Protein AF-A0ABD5NWG6-F1 (afdb_monomer)

Secondary structure (DSSP, 8-state):
---------BSS--GGGHHHHHHHHHHHHHHHHHHHHHHHHHHHHHHHHHTT-GGGTHHHHHHHHHHHHHHHHHHHHHHTTB-

Structure (mmCIF, N/CA/C/O backbone):
data_AF-A0ABD5NWG6-F1
#
_entry.id   AF-A0ABD5NWG6-F1
#
loop_
_atom_site.group_PDB
_atom_site.id
_atom_site.type_symbol
_atom_site.label_atom_id
_atom_site.label_alt_id
_atom_site.label_comp_id
_atom_site.label_asym_id
_atom_site.label_entity_id
_atom_site.label_seq_id
_atom_site.pdbx_PDB_ins_code
_atom_site.Cartn_x
_atom_site.Cartn_y
_atom_site.Cartn_z
_atom_site.occupancy
_atom_site.B_iso_or_equiv
_atom_site.auth_seq_id
_atom_site.auth_comp_id
_atom_site.auth_asym_id
_atom_site.auth_atom_id
_atom_site.pdbx_PDB_model_num
ATOM 1 N N . MET A 1 1 ? -0.611 12.968 31.390 1.00 36.44 1 MET A N 1
ATOM 2 C CA . MET A 1 1 ? -0.228 13.324 30.008 1.00 36.44 1 MET A CA 1
ATOM 3 C C . MET A 1 1 ? -1.363 12.862 29.104 1.00 36.44 1 MET A C 1
ATOM 5 O O . MET A 1 1 ? -1.456 11.682 28.806 1.00 36.44 1 MET A O 1
ATOM 9 N N . SER A 1 2 ? -2.315 13.756 28.822 1.00 39.88 2 SER A N 1
ATOM 10 C CA . SER A 1 2 ? -3.445 13.489 27.926 1.00 39.88 2 SER A CA 1
ATOM 11 C C . SER A 1 2 ? -2.946 13.700 26.503 1.00 39.88 2 SER A C 1
ATOM 13 O O . SER A 1 2 ? -2.735 14.837 26.082 1.00 39.88 2 SER A O 1
ATOM 15 N N . THR A 1 3 ? -2.646 12.610 25.803 1.00 46.72 3 THR A N 1
ATOM 16 C CA . THR A 1 3 ? -2.325 12.689 24.380 1.00 46.72 3 THR A CA 1
ATOM 17 C C . THR A 1 3 ? -3.650 12.787 23.648 1.00 46.72 3 THR A C 1
ATOM 19 O O . THR A 1 3 ? -4.370 11.800 23.537 1.00 46.72 3 THR A O 1
ATOM 22 N N . ASN A 1 4 ? -3.970 14.001 23.204 1.00 49.28 4 ASN A N 1
ATOM 23 C CA . ASN A 1 4 ? -4.977 14.300 22.191 1.00 49.28 4 ASN A CA 1
ATOM 24 C C . ASN A 1 4 ? -4.783 13.338 21.002 1.00 49.28 4 ASN A C 1
ATOM 26 O O . ASN A 1 4 ? -3.936 13.571 20.140 1.00 49.28 4 ASN A O 1
ATOM 30 N N . ARG A 1 5 ? -5.518 12.224 20.982 1.00 49.44 5 ARG A N 1
ATOM 31 C CA . ARG A 1 5 ? -5.637 11.355 19.812 1.00 49.44 5 ARG A CA 1
ATOM 32 C C . ARG A 1 5 ? -6.814 11.896 19.015 1.00 49.44 5 ARG A C 1
ATOM 34 O O . ARG A 1 5 ? -7.956 11.724 19.428 1.00 49.44 5 ARG A O 1
ATOM 41 N N . GLY A 1 6 ? -6.529 12.598 17.917 1.00 46.53 6 GLY A N 1
ATOM 42 C CA . GLY A 1 6 ? -7.53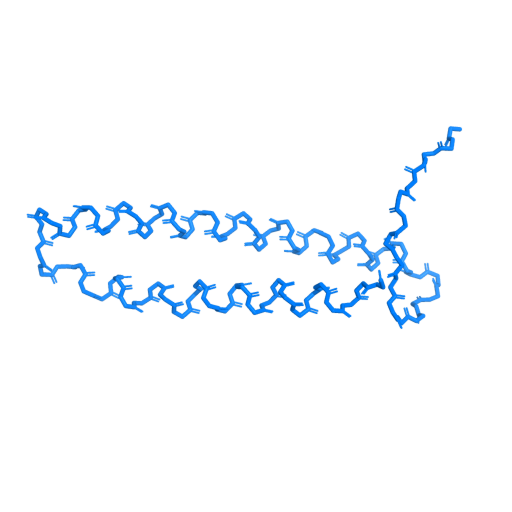4 12.838 16.881 1.00 46.53 6 GLY A CA 1
ATOM 43 C C . GLY A 1 6 ? -8.172 11.493 16.537 1.00 46.53 6 GLY A C 1
ATOM 44 O O . GLY A 1 6 ? -7.462 10.559 16.171 1.00 46.53 6 GLY A O 1
ATOM 45 N N . GLY A 1 7 ? -9.467 11.378 16.824 1.00 54.53 7 GLY A N 1
ATOM 46 C CA . GLY A 1 7 ? -10.177 10.116 16.980 1.00 54.53 7 GLY A CA 1
ATOM 47 C C . GLY A 1 7 ? -10.338 9.388 15.659 1.00 54.53 7 GLY A C 1
ATOM 48 O O . GLY A 1 7 ? -11.159 9.775 14.841 1.00 54.53 7 GLY A O 1
ATOM 49 N N . GLN A 1 8 ? -9.565 8.326 15.474 1.00 57.09 8 GLN A N 1
ATOM 50 C CA . GLN A 1 8 ? -9.989 7.225 14.626 1.00 57.09 8 GLN A CA 1
ATOM 51 C C . GLN A 1 8 ? -10.604 6.195 15.568 1.00 57.09 8 GLN A C 1
ATOM 53 O O . GLN A 1 8 ? -9.906 5.648 16.419 1.00 57.09 8 GLN A O 1
ATOM 58 N N . THR A 1 9 ? -11.915 6.013 15.476 1.00 64.25 9 THR A N 1
ATOM 59 C CA . THR A 1 9 ? -12.661 4.935 16.134 1.00 64.25 9 THR A CA 1
ATOM 60 C C . THR A 1 9 ? -12.904 3.834 15.110 1.00 64.25 9 THR A C 1
ATOM 62 O O . THR A 1 9 ? -12.970 4.092 13.904 1.00 64.25 9 THR A O 1
ATOM 65 N N . LEU A 1 10 ? -12.944 2.578 15.555 1.00 66.12 10 LEU A N 1
ATOM 66 C CA . LEU A 1 10 ? -13.290 1.472 14.665 1.00 66.12 10 LEU A CA 1
ATOM 67 C C . LEU A 1 10 ? -14.807 1.463 14.474 1.00 66.12 10 LEU A C 1
ATOM 69 O O . LEU A 1 10 ? -15.555 1.618 15.433 1.00 66.12 10 LEU A O 1
ATOM 73 N N . ARG A 1 11 ? -15.284 1.206 13.250 1.00 74.12 11 ARG A N 1
ATOM 74 C CA . ARG A 1 11 ? -16.735 1.098 12.968 1.00 74.12 11 ARG A CA 1
ATOM 75 C C . ARG A 1 11 ? -17.401 -0.117 13.626 1.00 74.12 11 ARG A C 1
ATOM 77 O O . ARG A 1 11 ? -18.605 -0.313 13.478 1.00 74.12 11 ARG A O 1
ATOM 84 N N . PHE A 1 12 ? -16.626 -0.975 14.283 1.00 73.12 12 PHE A N 1
ATOM 85 C CA . PHE A 1 12 ? -17.092 -2.174 14.966 1.00 73.12 12 PHE A CA 1
ATOM 86 C C . PHE A 1 12 ? -16.543 -2.215 16.392 1.00 73.12 12 PHE A C 1
ATOM 88 O O . PHE A 1 12 ? -15.386 -1.879 16.634 1.00 73.12 12 PHE A O 1
ATOM 95 N N . ASP A 1 13 ? -17.376 -2.673 17.326 1.00 74.44 13 ASP A N 1
ATOM 96 C CA . ASP A 1 13 ? -17.013 -2.786 18.737 1.00 74.44 13 ASP A CA 1
ATOM 97 C C . ASP A 1 13 ? -16.070 -3.981 18.949 1.00 74.44 13 ASP A C 1
ATOM 99 O O . ASP A 1 13 ? -16.457 -5.147 18.823 1.00 74.44 13 ASP A O 1
ATOM 103 N N . ALA A 1 14 ? -14.804 -3.683 19.239 1.00 68.62 14 ALA A N 1
ATOM 104 C CA . ALA A 1 14 ? -13.775 -4.669 19.565 1.00 68.62 14 ALA A CA 1
ATOM 105 C C . ALA A 1 14 ? -13.569 -4.836 21.089 1.00 68.62 14 ALA A C 1
ATOM 107 O O . ALA A 1 14 ? -12.671 -5.571 21.525 1.00 68.62 14 ALA A O 1
ATOM 108 N N . GLY A 1 15 ? -14.392 -4.178 21.915 1.00 75.44 15 GLY A N 1
ATOM 109 C CA . GLY A 1 15 ? -14.352 -4.236 23.372 1.00 75.44 15 GLY A CA 1
ATOM 110 C C . GLY A 1 15 ? -12.963 -3.938 23.946 1.00 75.44 15 GLY A C 1
ATOM 111 O O . GLY A 1 15 ? -12.282 -2.993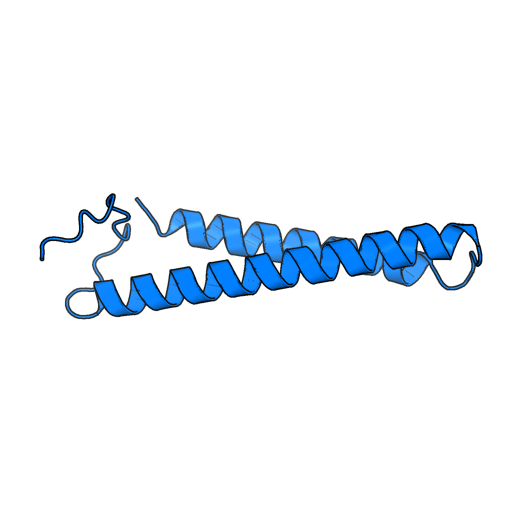 23.560 1.00 75.44 15 GLY A O 1
ATOM 112 N N . ARG A 1 16 ? -12.477 -4.794 24.857 1.00 75.75 16 ARG A N 1
ATOM 113 C CA . ARG A 1 16 ? -11.166 -4.619 25.524 1.00 75.75 16 ARG A CA 1
ATOM 114 C C . ARG A 1 16 ? -9.949 -4.632 24.587 1.00 75.75 16 ARG A C 1
ATOM 116 O O . ARG A 1 16 ? -8.843 -4.370 25.053 1.00 75.75 16 ARG A O 1
ATOM 123 N N . TYR A 1 17 ? -10.119 -5.037 23.329 1.00 77.88 17 TYR A N 1
ATOM 124 C CA . TYR A 1 17 ? -9.030 -5.189 22.363 1.00 77.88 17 TYR A CA 1
ATOM 125 C C . TYR A 1 17 ? -8.980 -4.061 21.333 1.00 77.88 17 TYR A C 1
ATOM 127 O O . TYR A 1 17 ? -8.074 -4.064 20.505 1.00 77.88 17 TYR A O 1
ATOM 135 N N . GLU A 1 18 ? -9.893 -3.092 21.389 1.00 73.44 18 GLU A N 1
ATOM 136 C CA . GLU A 1 18 ? -10.026 -2.030 20.387 1.00 73.44 18 GLU A CA 1
ATOM 137 C C . GLU A 1 18 ? -8.714 -1.277 20.134 1.00 73.44 18 GLU A C 1
ATOM 139 O O . GLU A 1 18 ? -8.274 -1.162 18.993 1.00 73.44 18 GLU A O 1
ATOM 144 N N . GLU A 1 19 ? -8.001 -0.890 21.194 1.00 73.69 19 GLU A N 1
ATOM 145 C CA . GLU A 1 19 ? -6.714 -0.195 21.075 1.00 73.69 19 GLU A CA 1
ATOM 146 C C . GLU A 1 19 ? -5.612 -1.079 20.456 1.00 73.69 19 GLU A C 1
ATOM 148 O O . GLU A 1 19 ? -4.777 -0.601 19.686 1.00 73.69 19 GLU A O 1
ATOM 153 N N . SER A 1 20 ? -5.629 -2.387 20.739 1.00 78.25 20 SER A N 1
ATOM 154 C CA . SER A 1 20 ? -4.675 -3.347 20.158 1.00 78.25 20 SER A CA 1
ATOM 155 C C . SER A 1 20 ? -4.968 -3.617 18.681 1.00 78.25 20 SER A C 1
ATOM 157 O O . SER A 1 20 ? -4.045 -3.695 17.873 1.00 78.25 20 SER A O 1
ATOM 159 N N . VAL A 1 21 ? -6.249 -3.735 18.321 1.00 79.44 21 VAL A N 1
ATOM 160 C CA . VAL A 1 21 ? -6.707 -3.934 16.940 1.00 79.44 21 VAL A CA 1
ATOM 161 C C . VAL A 1 21 ? -6.393 -2.700 16.102 1.00 79.44 21 VAL A C 1
ATOM 163 O O . VAL A 1 21 ? -5.840 -2.832 15.014 1.00 79.44 21 VAL A O 1
ATOM 166 N N . LEU A 1 22 ? -6.651 -1.506 16.632 1.00 80.38 22 LEU A N 1
ATOM 167 C CA . LEU A 1 22 ? -6.347 -0.246 15.966 1.00 80.38 22 LEU A CA 1
ATOM 168 C C . LEU A 1 22 ? -4.843 -0.097 15.698 1.00 80.38 22 LEU A C 1
ATOM 170 O O . LEU A 1 22 ? -4.438 0.208 14.577 1.00 80.38 22 LEU A O 1
ATOM 174 N N . GLY A 1 23 ? -3.999 -0.403 16.690 1.00 77.88 23 GLY A N 1
ATOM 175 C CA . GLY A 1 23 ? -2.546 -0.421 16.508 1.00 77.88 23 GLY A CA 1
ATOM 176 C C . GLY A 1 23 ? -2.086 -1.415 15.435 1.00 77.88 23 GLY A C 1
ATOM 177 O O . GLY A 1 23 ? -1.197 -1.103 14.644 1.00 77.88 23 GLY A O 1
ATO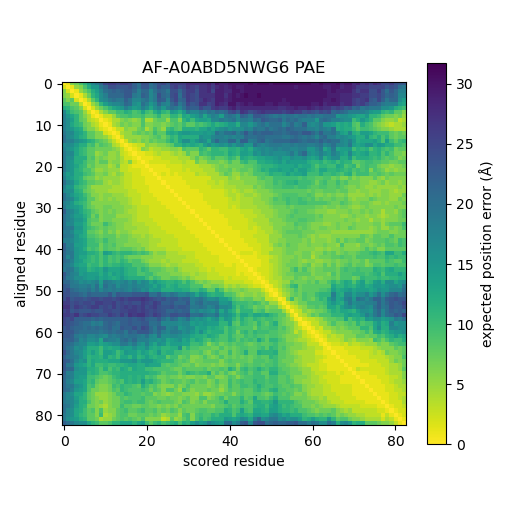M 178 N N . LEU A 1 24 ? -2.717 -2.591 15.363 1.00 81.19 24 LEU A N 1
ATOM 179 C CA . LEU A 1 24 ? -2.395 -3.616 14.371 1.00 81.19 24 LEU A CA 1
ATOM 180 C C . LEU A 1 24 ? -2.817 -3.193 12.957 1.00 81.19 24 LEU A C 1
ATOM 182 O O . LEU A 1 24 ? -2.039 -3.358 12.020 1.00 81.19 24 LEU A O 1
ATOM 186 N N . ILE A 1 25 ? -3.997 -2.588 12.795 1.00 81.81 25 ILE A N 1
ATOM 187 C CA . ILE A 1 25 ? -4.462 -2.070 11.499 1.00 81.81 25 ILE A CA 1
ATOM 188 C C . ILE A 1 25 ? -3.546 -0.939 11.018 1.00 81.81 25 ILE A C 1
ATOM 190 O O . ILE A 1 25 ? -3.127 -0.958 9.860 1.00 81.81 25 ILE A O 1
ATOM 194 N N . LEU A 1 26 ? -3.166 -0.002 11.894 1.00 80.62 26 LEU A N 1
ATOM 195 C CA . LEU A 1 26 ? -2.212 1.061 11.557 1.00 80.62 26 LEU A CA 1
ATOM 196 C C . LEU A 1 26 ? -0.846 0.501 11.148 1.00 80.62 26 LEU A C 1
ATOM 198 O O . LEU A 1 26 ? -0.266 0.953 10.161 1.00 80.62 26 LEU A O 1
ATOM 202 N N . LEU A 1 27 ? -0.338 -0.508 11.863 1.00 82.88 27 LEU A N 1
ATOM 203 C CA . LEU A 1 27 ? 0.915 -1.179 11.512 1.00 82.88 27 LEU A CA 1
ATOM 204 C C . LEU A 1 27 ? 0.826 -1.824 10.120 1.00 82.88 27 LEU A C 1
ATOM 206 O O . LEU A 1 27 ? 1.742 -1.683 9.306 1.00 82.88 27 LEU A O 1
ATOM 210 N N . VAL A 1 28 ? -0.285 -2.503 9.821 1.00 83.94 28 VAL A N 1
ATOM 211 C CA . VAL A 1 28 ? -0.519 -3.123 8.510 1.00 83.94 28 VAL A CA 1
ATOM 212 C C . VAL A 1 28 ? -0.613 -2.060 7.417 1.00 83.94 28 VAL A C 1
ATOM 214 O O . VAL A 1 28 ? 0.046 -2.204 6.390 1.00 83.94 28 VAL A O 1
ATOM 217 N N . GLN A 1 29 ? -1.351 -0.968 7.634 1.00 78.88 29 GLN A N 1
ATOM 218 C CA . GLN A 1 29 ? -1.425 0.143 6.680 1.00 78.88 29 GLN A CA 1
ATOM 219 C C . GLN A 1 29 ? -0.052 0.767 6.425 1.00 78.88 29 GLN A C 1
ATOM 221 O O . GLN A 1 29 ? 0.306 0.995 5.272 1.00 78.88 29 GLN A O 1
ATOM 226 N N . PHE A 1 30 ? 0.740 0.990 7.474 1.00 81.56 30 PHE A N 1
ATOM 227 C CA . PHE A 1 30 ? 2.096 1.513 7.339 1.00 81.56 30 PHE A CA 1
ATOM 228 C C . PHE A 1 30 ? 2.993 0.565 6.535 1.00 81.56 30 PHE A C 1
ATOM 230 O O . PHE A 1 30 ? 3.707 0.994 5.629 1.00 81.56 30 PHE A O 1
ATOM 237 N N . THR A 1 31 ? 2.914 -0.738 6.811 1.00 83.12 31 THR A N 1
ATOM 238 C CA . THR A 1 31 ? 3.691 -1.756 6.092 1.00 83.12 31 THR A CA 1
ATOM 239 C C . THR A 1 31 ? 3.278 -1.831 4.621 1.00 83.12 31 THR A C 1
ATOM 241 O O . THR A 1 31 ? 4.137 -1.845 3.742 1.00 83.12 31 THR A O 1
ATOM 244 N N . LEU A 1 32 ? 1.973 -1.804 4.333 1.00 79.50 32 LEU A N 1
ATOM 245 C CA . LEU A 1 32 ? 1.448 -1.774 2.967 1.00 79.50 32 LEU A CA 1
ATOM 246 C C . LEU A 1 32 ? 1.867 -0.503 2.225 1.00 79.50 32 LEU A C 1
ATOM 248 O O . LEU A 1 32 ? 2.274 -0.583 1.070 1.00 79.50 32 LEU A O 1
ATOM 252 N N . ALA A 1 33 ? 1.829 0.658 2.882 1.00 77.75 33 ALA A N 1
ATOM 253 C CA . ALA A 1 33 ? 2.293 1.913 2.301 1.00 77.75 33 ALA A CA 1
ATOM 254 C C . ALA A 1 33 ? 3.796 1.865 1.980 1.00 77.75 33 ALA A C 1
ATOM 256 O O . ALA A 1 33 ? 4.206 2.258 0.889 1.00 77.75 33 ALA A O 1
ATOM 257 N N . ALA A 1 34 ? 4.617 1.319 2.882 1.00 80.69 34 ALA A N 1
ATOM 258 C CA . ALA A 1 34 ? 6.045 1.130 2.637 1.00 80.69 34 ALA A CA 1
ATOM 259 C C . ALA A 1 34 ? 6.300 0.183 1.450 1.00 80.69 34 ALA A C 1
ATOM 261 O O . ALA A 1 34 ? 7.103 0.495 0.568 1.00 80.69 34 ALA A O 1
ATOM 262 N N . MET A 1 35 ? 5.575 -0.939 1.374 1.00 77.38 35 MET A N 1
ATOM 263 C CA . MET A 1 35 ? 5.654 -1.872 0.244 1.00 77.38 35 MET A CA 1
ATOM 264 C C . MET A 1 35 ? 5.211 -1.226 -1.073 1.00 77.38 35 MET A C 1
ATOM 266 O O . MET A 1 35 ? 5.847 -1.454 -2.105 1.00 77.38 35 MET A O 1
ATOM 270 N N . LEU A 1 36 ? 4.172 -0.386 -1.047 1.00 79.56 36 LEU A N 1
ATOM 271 C CA . LEU A 1 36 ? 3.705 0.362 -2.212 1.00 79.56 36 LEU A CA 1
ATOM 272 C C . LEU A 1 36 ? 4.802 1.295 -2.730 1.00 79.56 36 LEU A C 1
ATOM 274 O O . LEU A 1 36 ? 5.075 1.300 -3.929 1.00 79.56 36 LEU A O 1
ATOM 278 N N . VAL A 1 37 ? 5.471 2.035 -1.841 1.00 83.12 37 VAL A N 1
ATOM 279 C CA . VAL A 1 37 ? 6.582 2.927 -2.207 1.00 83.12 37 VAL A CA 1
ATOM 280 C C . VAL A 1 37 ? 7.726 2.134 -2.834 1.00 83.12 37 VAL A C 1
ATOM 282 O O . VAL A 1 37 ? 8.161 2.471 -3.932 1.00 83.12 37 VAL A O 1
ATOM 285 N N . VAL A 1 38 ? 8.177 1.051 -2.193 1.00 83.56 38 VAL A N 1
ATOM 286 C CA . VAL A 1 38 ? 9.272 0.212 -2.714 1.00 83.56 38 VAL A CA 1
ATOM 287 C C . VAL A 1 38 ? 8.920 -0.368 -4.083 1.00 83.56 38 VAL A C 1
ATOM 289 O O . VAL A 1 38 ? 9.729 -0.307 -5.008 1.00 83.56 38 VAL A O 1
ATOM 292 N N . THR A 1 39 ? 7.699 -0.879 -4.242 1.00 79.62 39 THR A N 1
ATOM 293 C CA . THR A 1 39 ? 7.228 -1.455 -5.509 1.00 79.62 39 THR A CA 1
ATOM 294 C C . THR A 1 39 ? 7.115 -0.391 -6.595 1.00 79.62 39 THR A C 1
ATOM 296 O O . THR A 1 39 ? 7.498 -0.639 -7.733 1.00 79.62 39 THR A O 1
ATOM 299 N N . THR A 1 40 ? 6.656 0.814 -6.247 1.00 80.69 40 THR A N 1
ATOM 300 C CA . THR A 1 40 ? 6.566 1.947 -7.179 1.00 80.69 40 THR A CA 1
ATOM 301 C C . THR A 1 40 ? 7.952 2.394 -7.633 1.00 80.69 40 THR A C 1
ATOM 303 O O . THR A 1 40 ? 8.179 2.549 -8.828 1.00 80.69 40 THR A O 1
ATOM 306 N N . VAL A 1 41 ? 8.903 2.552 -6.707 1.00 83.75 41 VAL A N 1
ATOM 307 C CA . VAL A 1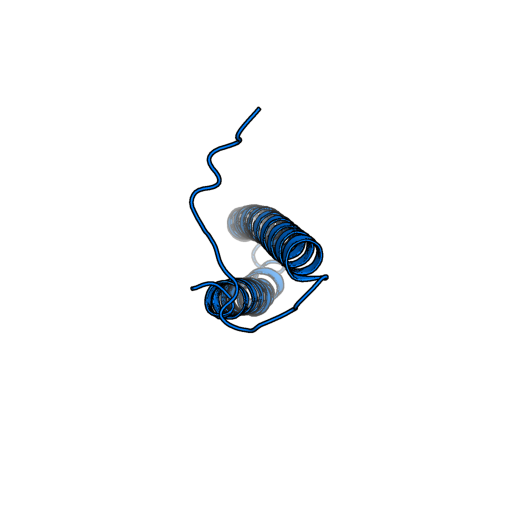 41 ? 10.290 2.923 -7.031 1.00 83.75 41 VAL A CA 1
ATOM 308 C C . VAL A 1 41 ? 10.950 1.849 -7.894 1.00 83.75 41 VAL A C 1
ATOM 310 O O . VAL A 1 41 ? 11.561 2.176 -8.909 1.00 83.75 41 VAL A O 1
ATOM 313 N N . GLY A 1 42 ? 10.783 0.573 -7.536 1.00 80.38 42 GLY A N 1
ATOM 314 C CA . GLY A 1 42 ? 11.269 -0.549 -8.336 1.00 80.38 42 GLY A CA 1
ATOM 315 C C . GLY A 1 42 ? 10.670 -0.541 -9.741 1.00 80.38 42 GLY A C 1
ATOM 316 O O . GLY A 1 42 ? 11.400 -0.649 -10.722 1.00 80.38 42 GLY A O 1
ATOM 317 N N . TRP A 1 43 ? 9.358 -0.327 -9.856 1.00 76.56 43 TRP A N 1
ATOM 318 C CA . TRP A 1 43 ? 8.678 -0.221 -11.143 1.00 76.56 43 TRP A CA 1
ATOM 319 C C . TRP A 1 43 ? 9.202 0.945 -11.987 1.00 76.56 43 TRP A C 1
ATOM 321 O O . TRP A 1 43 ? 9.517 0.735 -13.156 1.00 76.56 43 TRP A O 1
ATOM 331 N N . VAL A 1 44 ? 9.372 2.143 -11.416 1.00 79.69 44 VAL A N 1
ATOM 332 C CA . VAL A 1 44 ? 9.956 3.299 -12.123 1.00 79.69 44 VAL A CA 1
ATOM 333 C C . VAL A 1 44 ? 11.373 2.981 -12.600 1.00 79.69 44 VAL A C 1
ATOM 335 O O . VAL A 1 44 ? 11.693 3.228 -13.759 1.00 79.69 44 VAL A O 1
ATOM 338 N N . PHE A 1 45 ? 12.205 2.381 -11.746 1.00 80.44 45 PHE A N 1
ATOM 339 C CA . PHE A 1 45 ? 13.572 1.999 -12.099 1.00 80.44 45 PHE A CA 1
ATOM 340 C C . PHE A 1 45 ? 13.612 1.005 -13.269 1.00 80.44 45 PHE A C 1
ATOM 342 O O . PHE A 1 45 ? 14.327 1.231 -14.244 1.00 80.44 45 PHE A O 1
ATOM 349 N N . PHE A 1 46 ? 12.803 -0.059 -13.222 1.00 73.50 46 PHE A N 1
ATOM 350 C CA . PHE A 1 46 ? 12.712 -1.029 -14.317 1.00 73.50 46 PHE A CA 1
ATOM 351 C C . PHE A 1 46 ? 12.106 -0.427 -15.587 1.00 73.50 46 PHE A C 1
ATOM 353 O O . PHE A 1 46 ? 12.543 -0.768 -16.680 1.00 73.50 46 PHE A O 1
ATOM 360 N N . THR A 1 47 ? 11.145 0.490 -15.459 1.00 73.94 47 THR A N 1
ATOM 361 C CA . THR A 1 47 ? 10.534 1.194 -16.597 1.00 73.94 47 THR A CA 1
ATOM 362 C C . THR A 1 47 ? 11.540 2.108 -17.290 1.00 73.94 47 THR A C 1
ATOM 364 O O . THR A 1 47 ? 11.579 2.154 -18.512 1.00 73.94 47 THR A O 1
ATOM 367 N N . LEU A 1 48 ? 12.393 2.807 -16.539 1.00 74.31 48 LEU A N 1
ATOM 368 C CA . LEU A 1 48 ? 13.477 3.605 -17.116 1.00 74.31 48 LEU A CA 1
ATOM 369 C C . LEU A 1 48 ? 14.562 2.711 -17.736 1.00 74.31 48 LEU A C 1
ATOM 371 O O . LEU A 1 48 ? 15.040 3.005 -18.826 1.00 74.31 48 LEU A O 1
ATOM 375 N N . GLY A 1 49 ? 14.903 1.585 -17.100 1.00 70.31 49 GLY A N 1
ATOM 376 C CA . GLY A 1 49 ? 15.837 0.596 -17.657 1.00 70.31 49 GLY A CA 1
ATOM 377 C C . GLY A 1 49 ? 15.314 -0.115 -18.914 1.00 70.31 49 GLY A C 1
ATOM 378 O O . GLY A 1 49 ? 16.093 -0.501 -19.783 1.00 70.31 49 GLY A O 1
ATOM 379 N N . ALA A 1 50 ? 13.993 -0.230 -19.064 1.00 67.00 50 ALA A N 1
ATOM 380 C CA . ALA A 1 50 ? 13.336 -0.761 -20.257 1.00 67.00 50 ALA A CA 1
ATOM 381 C C . ALA A 1 50 ? 13.632 0.043 -21.524 1.00 67.00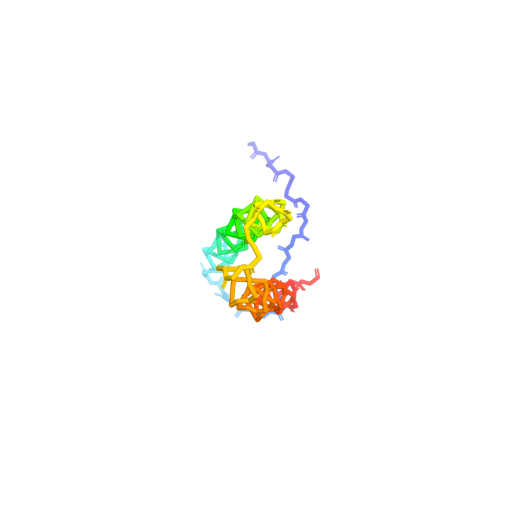 50 ALA A C 1
ATOM 383 O O . ALA A 1 50 ? 13.677 -0.512 -22.617 1.00 67.00 50 ALA A O 1
ATOM 384 N N . TRP A 1 51 ? 13.818 1.357 -21.374 1.00 66.62 51 TRP A N 1
ATOM 385 C CA . TRP A 1 51 ? 14.146 2.240 -22.491 1.00 66.62 51 TRP A CA 1
ATOM 386 C C . TRP A 1 51 ? 15.550 1.971 -23.035 1.00 66.62 51 TRP A C 1
ATOM 388 O O . TRP A 1 51 ? 15.828 2.298 -24.185 1.00 66.62 51 TRP A O 1
ATOM 398 N N . THR A 1 52 ? 16.421 1.368 -22.222 1.00 70.44 52 THR A N 1
ATOM 399 C CA . THR A 1 52 ? 17.774 0.963 -22.616 1.00 70.44 52 THR A CA 1
ATOM 400 C C . THR A 1 52 ? 17.874 -0.499 -23.061 1.00 70.44 52 THR A C 1
ATOM 402 O O . THR A 1 52 ? 18.702 -0.785 -23.915 1.00 70.44 52 THR A O 1
ATOM 405 N N . ASP A 1 53 ? 17.023 -1.401 -22.555 1.00 68.31 53 ASP A N 1
ATOM 406 C CA . ASP A 1 53 ? 16.965 -2.822 -22.945 1.00 68.31 53 ASP A CA 1
ATOM 407 C C . ASP A 1 53 ? 15.504 -3.319 -22.976 1.00 68.31 53 ASP A C 1
ATOM 409 O O . ASP A 1 53 ? 14.893 -3.624 -21.945 1.00 68.31 53 ASP A O 1
ATOM 413 N N . ALA A 1 54 ? 14.926 -3.403 -24.179 1.00 63.50 54 ALA A N 1
ATOM 414 C CA . ALA A 1 54 ? 13.488 -3.606 -24.371 1.00 63.50 54 ALA A CA 1
ATOM 415 C C . ALA A 1 54 ? 12.998 -5.022 -24.002 1.00 63.50 54 ALA A C 1
ATOM 417 O O . ALA A 1 54 ? 11.916 -5.167 -23.426 1.00 63.50 54 ALA A O 1
ATOM 418 N N . ASP A 1 55 ? 13.795 -6.065 -24.253 1.00 64.12 55 ASP A N 1
ATOM 419 C CA . ASP A 1 55 ? 13.336 -7.465 -24.192 1.00 64.12 55 ASP A CA 1
ATOM 420 C C . ASP A 1 55 ? 13.039 -7.983 -22.775 1.00 64.12 55 ASP A C 1
ATOM 422 O O . ASP A 1 55 ? 12.247 -8.909 -22.599 1.00 64.12 55 ASP A O 1
ATOM 426 N N . ARG A 1 56 ? 13.626 -7.382 -21.731 1.00 59.31 56 ARG A N 1
ATOM 427 C CA . ARG A 1 56 ? 13.438 -7.834 -20.337 1.00 59.31 56 ARG A CA 1
ATOM 428 C C . ARG A 1 56 ? 12.346 -7.070 -19.581 1.00 59.31 56 ARG A C 1
ATOM 430 O O . ARG A 1 56 ? 12.024 -7.413 -18.444 1.00 59.31 56 ARG A O 1
ATOM 437 N N . SER A 1 57 ? 11.779 -6.037 -20.197 1.00 57.88 57 SER A N 1
ATOM 438 C CA . SER A 1 57 ? 11.005 -5.008 -19.500 1.00 57.88 57 SER A CA 1
ATOM 439 C C . SER A 1 57 ? 9.500 -5.250 -19.422 1.00 57.88 57 SER A C 1
ATOM 441 O O . SER A 1 57 ? 8.866 -4.901 -18.425 1.00 57.88 57 SER A O 1
ATOM 443 N N . VAL A 1 58 ? 8.923 -5.883 -20.444 1.00 60.78 58 VAL A N 1
ATOM 444 C CA . VAL A 1 58 ? 7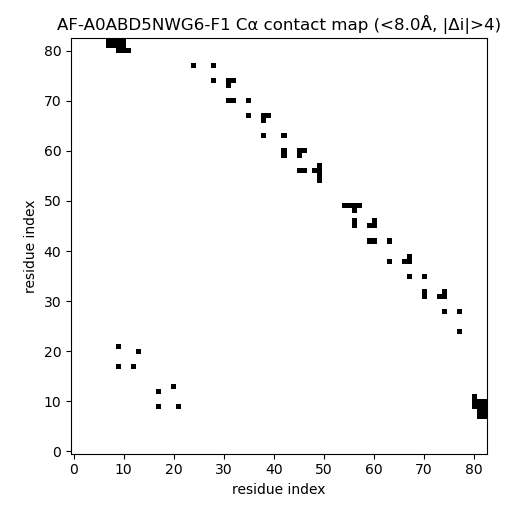.466 -5.991 -20.613 1.00 60.78 58 VAL A CA 1
ATOM 445 C C . VAL A 1 58 ? 6.834 -6.798 -19.475 1.00 60.78 58 VAL A C 1
ATOM 447 O O . VAL A 1 58 ? 5.826 -6.389 -18.900 1.00 60.78 58 VAL A O 1
ATOM 450 N N . THR A 1 59 ? 7.468 -7.900 -19.067 1.00 62.38 59 THR A N 1
ATOM 451 C CA . THR A 1 59 ? 6.984 -8.758 -17.974 1.00 62.38 59 THR A CA 1
ATOM 452 C C . THR A 1 59 ? 6.967 -8.030 -16.627 1.00 62.38 59 THR A C 1
ATOM 454 O O . THR A 1 59 ? 6.028 -8.197 -15.851 1.00 62.38 59 THR A O 1
ATOM 457 N N . PHE A 1 60 ? 7.967 -7.187 -16.352 1.00 62.16 60 PHE A N 1
ATOM 458 C CA . PHE A 1 60 ? 8.024 -6.399 -15.116 1.00 62.16 60 PHE A CA 1
ATOM 459 C C . PHE A 1 60 ? 7.035 -5.231 -15.130 1.00 62.16 60 PHE A C 1
ATOM 461 O O . PHE A 1 60 ? 6.417 -4.942 -14.105 1.00 62.16 60 PHE A O 1
ATOM 468 N N . LEU A 1 61 ? 6.837 -4.598 -16.291 1.00 64.62 61 LEU A N 1
ATOM 469 C CA . LEU A 1 61 ? 5.922 -3.472 -16.446 1.00 64.62 61 LEU A CA 1
ATOM 470 C C . LEU A 1 61 ? 4.467 -3.883 -16.181 1.00 64.62 61 LEU A C 1
ATOM 472 O O . LEU A 1 61 ? 3.784 -3.245 -15.382 1.00 64.62 61 LEU A O 1
ATOM 476 N N . PHE A 1 62 ? 4.013 -4.969 -16.815 1.00 67.50 62 PHE A N 1
ATOM 477 C CA . PHE A 1 62 ? 2.649 -5.480 -16.654 1.00 67.50 62 PHE A CA 1
ATOM 478 C C . PHE A 1 62 ? 2.471 -6.294 -15.370 1.00 67.50 62 PHE A C 1
ATOM 480 O O . PHE A 1 62 ? 1.391 -6.275 -14.782 1.00 67.50 62 PHE A O 1
ATOM 487 N N . GLY A 1 63 ? 3.527 -6.960 -14.892 1.00 69.00 63 GLY A N 1
ATOM 488 C CA . GLY A 1 63 ? 3.503 -7.721 -13.646 1.00 69.00 63 GLY A CA 1
ATOM 489 C C . GLY A 1 63 ? 3.337 -6.853 -12.398 1.00 69.00 63 GLY A C 1
ATOM 490 O O . GLY A 1 63 ? 2.723 -7.306 -11.439 1.00 69.00 63 GLY A O 1
ATOM 491 N N . ALA A 1 64 ? 3.823 -5.607 -12.400 1.00 70.00 64 ALA A N 1
ATOM 492 C CA . ALA A 1 64 ? 3.717 -4.699 -11.253 1.00 70.00 64 ALA A CA 1
ATOM 493 C C . ALA A 1 64 ? 2.316 -4.089 -11.064 1.00 70.00 64 ALA A C 1
ATOM 495 O O . ALA A 1 64 ? 1.945 -3.747 -9.940 1.00 70.00 64 ALA A O 1
ATOM 496 N N . ILE A 1 65 ? 1.523 -3.973 -12.136 1.00 76.06 65 ILE A N 1
ATOM 497 C CA . ILE A 1 65 ? 0.185 -3.359 -12.100 1.00 76.06 65 ILE A CA 1
ATOM 498 C C . ILE A 1 65 ? -0.749 -4.094 -11.115 1.00 76.06 65 ILE A C 1
ATOM 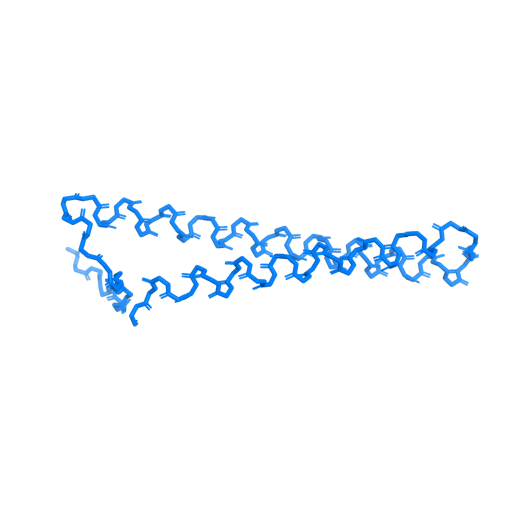500 O O . ILE A 1 65 ? -1.303 -3.426 -10.240 1.00 76.06 65 ILE A O 1
ATOM 504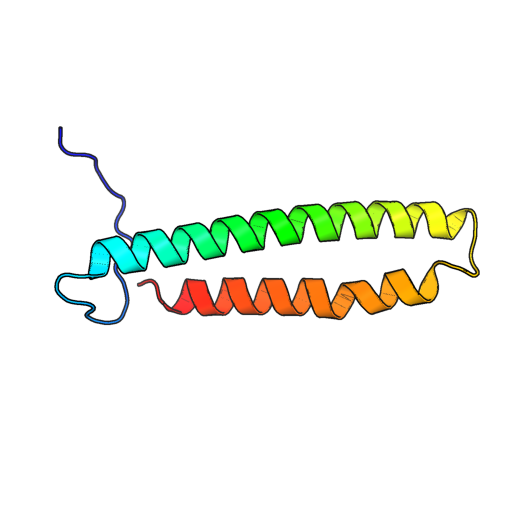 N N . PRO A 1 66 ? -0.889 -5.439 -11.153 1.00 77.19 66 PRO A N 1
ATOM 505 C CA . PRO A 1 66 ? -1.669 -6.181 -10.161 1.00 77.19 66 PRO A CA 1
ATOM 506 C C . PRO A 1 66 ? -1.225 -5.945 -8.714 1.00 77.19 66 PRO A C 1
ATOM 508 O O . PRO A 1 66 ? -2.075 -5.858 -7.832 1.00 77.19 66 PRO A O 1
ATOM 511 N N . TYR A 1 67 ? 0.082 -5.813 -8.457 1.00 73.94 67 TYR A N 1
ATOM 512 C CA . TYR A 1 67 ? 0.596 -5.570 -7.105 1.00 73.94 67 TYR A CA 1
ATOM 513 C C . TYR A 1 67 ? 0.239 -4.172 -6.600 1.00 73.94 67 TYR A C 1
ATOM 515 O O . TYR A 1 67 ? -0.193 -4.028 -5.457 1.00 73.94 67 TYR A O 1
ATOM 523 N N . LEU A 1 68 ? 0.363 -3.148 -7.448 1.00 75.94 68 LEU A N 1
ATOM 524 C CA . LEU A 1 68 ? -0.022 -1.778 -7.102 1.00 75.94 68 LEU A CA 1
ATOM 525 C C . LEU A 1 68 ? -1.531 -1.671 -6.854 1.00 75.94 68 LEU A C 1
ATOM 527 O O . LEU A 1 68 ? -1.951 -1.099 -5.849 1.00 75.94 68 LEU A O 1
ATOM 531 N N . VAL A 1 69 ? -2.341 -2.279 -7.726 1.00 80.31 69 VAL A N 1
ATOM 532 C CA . VAL A 1 69 ? -3.804 -2.319 -7.581 1.00 80.31 69 VAL A CA 1
ATOM 533 C C . VAL A 1 69 ? -4.206 -3.090 -6.321 1.00 80.31 69 VAL A C 1
ATOM 535 O O . VAL A 1 69 ? -5.015 -2.597 -5.539 1.00 80.31 69 VAL A O 1
ATOM 538 N N . GLY A 1 70 ? -3.613 -4.260 -6.072 1.00 77.94 70 GLY A N 1
ATOM 539 C CA . GLY A 1 70 ? -3.890 -5.069 -4.884 1.00 77.94 70 GLY A CA 1
ATOM 540 C C . GLY A 1 70 ? -3.550 -4.346 -3.580 1.00 77.94 70 GLY A C 1
ATOM 541 O O . GLY A 1 70 ? -4.352 -4.353 -2.647 1.00 77.94 70 GLY A O 1
ATOM 542 N N . MET A 1 71 ? -2.406 -3.656 -3.526 1.00 76.94 71 MET A N 1
ATOM 543 C CA . MET A 1 71 ? -2.027 -2.848 -2.363 1.00 76.94 71 MET A CA 1
ATOM 544 C C . MET A 1 71 ? -2.958 -1.647 -2.162 1.00 76.94 71 MET A C 1
ATOM 546 O O . MET A 1 71 ? -3.367 -1.386 -1.032 1.00 76.94 71 MET A O 1
ATOM 550 N N . ALA A 1 72 ? -3.354 -0.952 -3.233 1.00 76.31 72 ALA A N 1
ATOM 551 C CA . ALA A 1 72 ? -4.309 0.153 -3.147 1.00 76.31 72 ALA A CA 1
ATOM 552 C C . ALA A 1 72 ? -5.685 -0.308 -2.631 1.00 76.31 72 ALA A C 1
ATOM 554 O O . ALA A 1 72 ? -6.269 0.348 -1.769 1.00 76.31 72 ALA A O 1
ATOM 555 N N . ILE A 1 73 ? -6.174 -1.463 -3.098 1.00 82.69 73 ILE A N 1
ATOM 556 C CA . ILE A 1 73 ? -7.427 -2.069 -2.621 1.00 82.69 73 ILE A CA 1
ATOM 557 C C . ILE A 1 73 ? -7.317 -2.444 -1.142 1.00 82.69 73 ILE A C 1
ATOM 559 O O . ILE A 1 73 ? -8.224 -2.138 -0.372 1.00 82.69 73 ILE A O 1
ATOM 563 N N . ALA A 1 74 ? -6.212 -3.067 -0.722 1.00 77.38 74 ALA A N 1
ATOM 564 C CA . ALA A 1 74 ? -6.002 -3.428 0.678 1.00 77.38 74 ALA A CA 1
ATOM 565 C C . ALA A 1 74 ? -6.017 -2.188 1.585 1.00 77.38 74 ALA A C 1
ATOM 567 O O . ALA A 1 74 ? -6.722 -2.171 2.590 1.00 77.38 74 ALA A O 1
ATOM 568 N N . VAL A 1 75 ? -5.318 -1.115 1.202 1.00 78.62 75 VAL A N 1
ATOM 569 C CA . VAL A 1 75 ? -5.333 0.154 1.948 1.00 78.62 75 VAL A CA 1
ATOM 570 C C . VAL A 1 75 ? -6.741 0.759 1.993 1.00 78.62 75 VAL A C 1
ATOM 572 O O . VAL A 1 75 ? -7.178 1.196 3.057 1.00 78.62 75 VAL A O 1
ATOM 575 N N . TYR A 1 76 ? -7.474 0.744 0.875 1.00 79.88 76 TYR A N 1
ATOM 576 C CA . TYR A 1 76 ? -8.849 1.244 0.804 1.00 79.88 76 TYR A CA 1
ATOM 577 C C . TYR A 1 76 ? -9.807 0.467 1.720 1.00 79.88 76 TYR A C 1
ATOM 579 O O . TYR A 1 76 ? -10.577 1.074 2.462 1.00 79.88 76 TYR A O 1
ATOM 587 N N . LEU A 1 77 ? -9.727 -0.866 1.726 1.00 80.88 77 LEU A N 1
ATOM 588 C CA . LEU A 1 77 ? -10.537 -1.718 2.601 1.00 80.88 77 LEU A CA 1
ATOM 589 C C . LEU A 1 77 ? -10.221 -1.485 4.080 1.00 80.88 77 LEU A C 1
ATOM 591 O O . LEU A 1 77 ? -11.139 -1.424 4.892 1.00 80.88 77 LEU A O 1
ATOM 595 N N . LEU A 1 78 ? -8.943 -1.306 4.427 1.0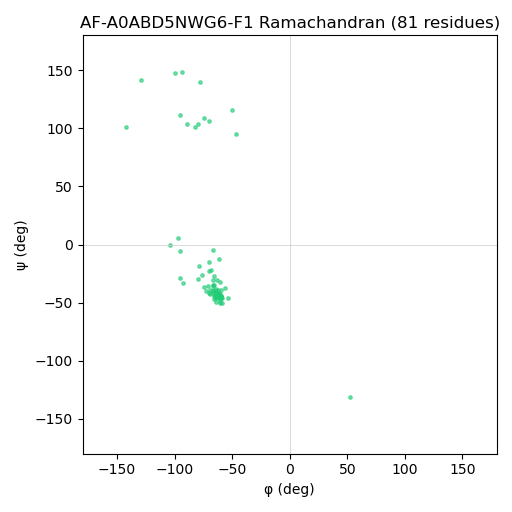0 78.50 78 LEU A N 1
ATOM 596 C CA . LEU A 1 78 ? -8.547 -0.988 5.800 1.00 78.50 78 LEU A CA 1
ATOM 597 C C . LEU A 1 78 ? -9.048 0.396 6.226 1.00 78.50 78 LEU A C 1
ATOM 599 O O . LEU A 1 78 ? -9.460 0.553 7.367 1.00 78.50 78 LEU A O 1
ATOM 603 N N . ASN A 1 79 ? -9.087 1.375 5.317 1.00 78.69 79 ASN A N 1
ATOM 604 C CA . ASN A 1 79 ? -9.696 2.677 5.603 1.00 78.69 79 ASN A CA 1
ATOM 605 C C . ASN A 1 79 ? -11.197 2.577 5.898 1.00 78.69 79 ASN A C 1
ATOM 607 O O . ASN A 1 79 ? -11.706 3.346 6.701 1.00 78.69 79 ASN A O 1
ATOM 611 N N . PHE A 1 80 ? -11.897 1.606 5.309 1.00 77.12 80 PHE A N 1
ATOM 612 C CA . PHE A 1 80 ? -13.323 1.391 5.566 1.00 77.12 80 PHE A CA 1
ATOM 613 C C . PHE A 1 80 ? -13.624 0.852 6.977 1.00 77.12 80 PHE A C 1
ATOM 615 O O . PHE A 1 80 ? -14.782 0.872 7.400 1.00 77.12 80 PHE A O 1
ATOM 622 N N . LEU A 1 81 ? -12.602 0.356 7.689 1.00 74.50 81 LEU A N 1
ATOM 623 C CA . LEU A 1 81 ? -12.709 -0.120 9.073 1.00 74.50 81 LEU A CA 1
ATOM 624 C C . LEU A 1 81 ? -12.732 1.028 10.091 1.00 74.50 81 LEU A C 1
ATOM 626 O O . LEU A 1 81 ? -13.174 0.813 11.220 1.00 74.50 81 LEU A O 1
ATOM 630 N N . TYR A 1 82 ? -12.279 2.218 9.694 1.00 69.38 82 TYR A N 1
ATOM 631 C CA . TYR A 1 82 ? -12.287 3.424 10.516 1.00 69.38 82 TYR A CA 1
ATOM 632 C C . TYR A 1 82 ? -13.547 4.257 10.260 1.00 69.38 82 TYR A C 1
ATOM 634 O O . TYR A 1 82 ? -14.110 4.214 9.163 1.00 69.38 82 TYR A O 1
ATOM 642 N N . GLU A 1 83 ? -14.008 4.961 11.291 1.00 60.62 83 GLU A N 1
ATOM 643 C CA . GLU A 1 83 ? -15.185 5.842 11.275 1.00 60.62 83 GLU A CA 1
ATOM 644 C C . GLU A 1 83 ? -14.874 7.263 10.778 1.00 60.62 83 GLU A C 1
ATOM 646 O O . GLU A 1 83 ? -13.787 7.795 11.109 1.00 60.62 83 GLU A O 1
#

Sequence (83 aa):
MSTNRGGQTLRFDAGRYEESVLGLILLVQFTLAAMLVVTTVGWVFFTLGAWTDADRSVTFLFGAIPYLVGMAIAVYLLNFLYE

Foldseek 3Di:
DDPPDPDWFFPDDPDPCRVVVVVVLVVVLVVLVVVLVVLVVVLVVLVVVCVVPVPVRPCSNVVSVCVNVVSVVSNVVSVVRTD

Radius of gyration: 18.25 Å; Cα contacts (8 Å, |Δi|>4): 42; chains: 1; bounding box: 35×23×54 Å

Solvent-accessible surface area (backbone atoms only — not comparable to full-atom values): 4866 Å² total; per-residue (Å²): 135,87,76,85,66,83,79,74,47,61,72,59,92,53,69,99,42,39,71,60,52,52,51,50,53,51,50,50,46,52,51,48,52,52,51,49,50,54,50,49,54,50,47,53,53,47,55,60,48,23,78,78,46,61,91,75,24,61,68,55,61,63,58,45,50,61,55,54,53,51,49,51,50,52,48,53,56,56,54,67,46,45,97

pLDDT: mean 72.14, std 10.46, range [36.44, 83.94]

Nearest PDB structures (foldseek):
  8dk2-assembly1_D  TM=8.532E-01  e=9.962E+00  Pseudomonas aeruginosa PA14
  5da9-assembly1_A  TM=5.210E-01  e=2.675E+00  Thermochaetoides thermophila DSM 1495

Organism: NCBI:txid1586232

Mean predicted aligned error: 10.56 Å